Protein AF-A0A923KLM4-F1 (afdb_monomer_lite)

Structure (mmCIF, N/CA/C/O backbone):
data_AF-A0A923KLM4-F1
#
_entry.id   AF-A0A923KLM4-F1
#
loop_
_atom_site.group_PDB
_atom_site.id
_atom_site.type_symbol
_atom_site.label_atom_id
_atom_site.label_alt_id
_atom_site.label_comp_id
_atom_site.label_asym_id
_atom_site.label_entity_id
_atom_site.label_seq_id
_atom_site.pdbx_PDB_ins_code
_atom_site.Cartn_x
_atom_site.Cartn_y
_atom_site.Cartn_z
_atom_site.occupancy
_atom_site.B_iso_or_equiv
_atom_site.auth_seq_id
_atom_site.auth_comp_id
_atom_site.auth_asym_id
_atom_site.auth_atom_id
_atom_site.pdbx_PDB_model_num
ATOM 1 N N . MET A 1 1 ? 17.120 -5.662 2.376 1.00 66.25 1 MET A N 1
ATOM 2 C CA . MET A 1 1 ? 15.830 -4.968 2.554 1.00 66.25 1 MET A CA 1
ATOM 3 C C . MET A 1 1 ? 14.738 -5.829 1.947 1.00 66.25 1 MET A C 1
ATOM 5 O O . MET A 1 1 ? 14.824 -6.153 0.766 1.00 66.25 1 MET A O 1
ATOM 9 N N . MET A 1 2 ? 13.774 -6.252 2.759 1.00 87.50 2 MET A N 1
ATOM 10 C CA . MET A 1 2 ? 12.606 -7.019 2.325 1.00 87.50 2 MET A CA 1
ATOM 11 C C . MET A 1 2 ? 11.686 -6.158 1.446 1.00 87.50 2 MET A C 1
ATOM 13 O O . MET A 1 2 ? 11.704 -4.928 1.521 1.00 87.50 2 MET A O 1
ATOM 17 N N . LEU A 1 3 ? 10.857 -6.793 0.611 1.00 90.56 3 LEU A N 1
ATOM 18 C CA . LEU A 1 3 ? 9.948 -6.085 -0.304 1.00 90.56 3 LEU A CA 1
ATOM 19 C C . LEU A 1 3 ? 8.990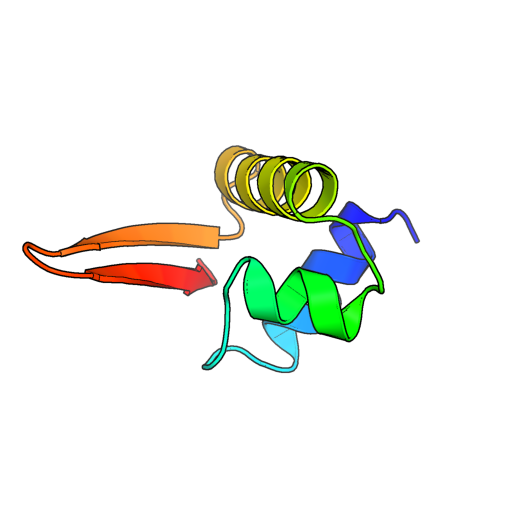 -5.138 0.437 1.00 90.56 3 LEU A C 1
ATOM 21 O O . LEU A 1 3 ? 8.733 -4.033 -0.034 1.00 90.56 3 LEU A O 1
ATOM 25 N N . ILE A 1 4 ? 8.510 -5.554 1.611 1.00 93.12 4 ILE A N 1
ATOM 26 C CA . ILE A 1 4 ? 7.595 -4.769 2.443 1.00 93.12 4 ILE A CA 1
ATOM 27 C C . ILE A 1 4 ? 8.263 -3.519 3.036 1.00 93.12 4 ILE A C 1
ATOM 29 O O . ILE A 1 4 ? 7.683 -2.438 3.014 1.00 93.12 4 ILE A O 1
ATOM 33 N N . GLU A 1 5 ? 9.527 -3.625 3.452 1.00 93.69 5 GLU A N 1
ATOM 34 C CA . GLU A 1 5 ? 10.325 -2.491 3.933 1.00 93.69 5 GLU A CA 1
ATOM 35 C C . GLU A 1 5 ? 10.602 -1.496 2.799 1.00 93.69 5 GLU A C 1
ATOM 37 O O . GLU A 1 5 ? 10.508 -0.284 2.987 1.00 93.69 5 GLU A O 1
ATOM 42 N N . LYS A 1 6 ? 10.880 -2.006 1.589 1.00 94.75 6 LYS A N 1
ATOM 43 C CA . LYS A 1 6 ? 11.055 -1.177 0.390 1.00 94.75 6 LYS A CA 1
ATOM 44 C C . LYS A 1 6 ? 9.773 -0.422 0.034 1.00 94.75 6 LYS A C 1
ATOM 46 O O . LYS A 1 6 ? 9.840 0.745 -0.345 1.00 94.75 6 LYS A O 1
ATOM 51 N N . ALA A 1 7 ? 8.620 -1.080 0.150 1.00 95.31 7 ALA A N 1
ATOM 52 C CA . ALA A 1 7 ? 7.319 -0.463 -0.084 1.00 95.31 7 ALA A CA 1
ATOM 53 C C . ALA A 1 7 ? 7.038 0.648 0.933 1.00 95.31 7 ALA A C 1
ATOM 55 O O . ALA A 1 7 ? 6.684 1.755 0.539 1.00 95.31 7 ALA A O 1
ATOM 56 N N . LEU A 1 8 ? 7.295 0.388 2.220 1.00 95.75 8 LEU A N 1
ATOM 57 C CA . LEU A 1 8 ? 7.170 1.389 3.276 1.00 95.75 8 LEU A CA 1
ATOM 58 C C . LEU A 1 8 ? 8.078 2.600 3.028 1.00 95.75 8 LEU A C 1
ATOM 60 O O . LEU A 1 8 ? 7.627 3.736 3.154 1.00 95.75 8 LEU A O 1
ATOM 64 N N . TYR A 1 9 ? 9.338 2.368 2.649 1.00 95.69 9 TYR A N 1
ATOM 65 C CA . TYR A 1 9 ? 10.271 3.440 2.302 1.00 95.69 9 TYR A CA 1
ATOM 66 C C . TYR A 1 9 ? 9.723 4.317 1.166 1.00 95.69 9 TYR A C 1
ATOM 68 O O . TYR A 1 9 ? 9.656 5.533 1.298 1.00 95.69 9 TYR A O 1
ATOM 76 N N . ILE A 1 10 ? 9.241 3.703 0.084 1.00 94.81 10 ILE A N 1
ATOM 77 C CA . ILE A 1 10 ? 8.657 4.423 -1.055 1.00 94.81 10 ILE A CA 1
ATOM 78 C C . ILE A 1 10 ? 7.421 5.242 -0.653 1.00 94.81 10 ILE A C 1
ATOM 80 O O . ILE A 1 10 ? 7.284 6.381 -1.105 1.00 94.81 10 ILE A O 1
ATOM 84 N N . CYS A 1 11 ? 6.542 4.689 0.190 1.00 95.06 11 CYS A N 1
ATOM 85 C CA . CYS A 1 11 ? 5.374 5.406 0.706 1.00 95.06 11 CYS A CA 1
ATOM 86 C C . CYS A 1 11 ? 5.773 6.606 1.579 1.00 95.06 11 CYS A C 1
ATOM 88 O O . CYS A 1 11 ? 5.126 7.644 1.505 1.00 95.06 11 CYS A O 1
ATOM 90 N N . ARG A 1 12 ? 6.851 6.499 2.369 1.00 95.12 12 ARG A N 1
ATOM 91 C CA . ARG A 1 12 ? 7.391 7.614 3.173 1.00 95.12 12 ARG A CA 1
ATOM 92 C C . ARG A 1 12 ? 7.965 8.738 2.320 1.00 95.12 12 ARG A C 1
ATOM 94 O O . ARG A 1 12 ? 7.758 9.899 2.648 1.00 95.12 12 ARG A O 1
ATOM 101 N N . GLU A 1 13 ? 8.621 8.398 1.216 1.00 96.19 13 GLU A N 1
ATOM 102 C CA . GLU A 1 13 ? 9.123 9.386 0.255 1.00 96.19 13 GLU A CA 1
ATOM 103 C C . GLU A 1 13 ? 7.987 10.074 -0.528 1.00 96.19 13 GLU A C 1
ATOM 105 O O . GLU A 1 13 ? 8.183 11.154 -1.076 1.00 96.19 13 GLU A O 1
ATOM 110 N N . ASN A 1 14 ? 6.799 9.456 -0.608 1.00 93.94 14 ASN A N 1
ATOM 111 C CA . ASN A 1 14 ? 5.666 9.934 -1.411 1.00 93.94 14 ASN A CA 1
ATOM 112 C C . ASN A 1 14 ? 4.343 9.869 -0.620 1.00 93.94 14 ASN A C 1
ATOM 114 O O . ASN A 1 14 ? 3.420 9.155 -1.016 1.00 93.94 14 ASN A O 1
ATOM 118 N N . PRO A 1 15 ? 4.207 10.622 0.487 1.00 91.19 15 PRO A N 1
ATOM 119 C CA . PRO A 1 15 ? 3.074 10.482 1.407 1.00 91.19 15 PRO A CA 1
ATOM 120 C C . PRO A 1 15 ? 1.720 10.874 0.795 1.00 91.19 15 PRO A C 1
ATOM 122 O O . PRO A 1 15 ? 0.679 10.459 1.296 1.00 91.19 15 PRO A O 1
ATOM 125 N N . ASN A 1 16 ? 1.730 11.659 -0.288 1.00 90.19 16 ASN A N 1
ATOM 126 C CA . ASN A 1 16 ? 0.525 12.155 -0.957 1.00 90.19 16 ASN A CA 1
ATOM 127 C C . ASN A 1 16 ? -0.002 11.227 -2.067 1.00 90.19 16 ASN A C 1
ATOM 129 O O . ASN A 1 16 ? -1.115 11.437 -2.539 1.00 90.19 16 ASN A O 1
ATOM 133 N N . ASP A 1 17 ? 0.775 10.229 -2.503 1.00 90.56 17 ASP A N 1
ATOM 134 C CA . ASP A 1 17 ? 0.376 9.275 -3.549 1.00 90.56 17 ASP A CA 1
ATOM 135 C C . ASP A 1 17 ? 0.629 7.848 -3.064 1.00 90.56 17 ASP A C 1
ATOM 137 O O . ASP A 1 17 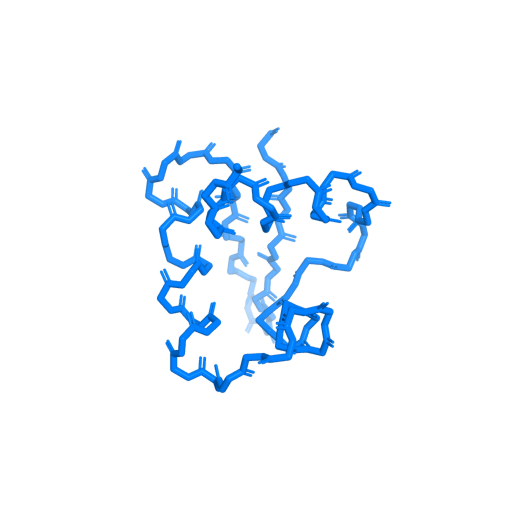? 1.571 7.170 -3.468 1.00 90.56 17 ASP A O 1
ATOM 141 N N . ILE A 1 18 ? -0.217 7.400 -2.137 1.00 94.62 18 ILE A N 1
ATOM 142 C CA . ILE A 1 18 ? -0.198 6.031 -1.634 1.00 94.62 18 ILE A CA 1
ATOM 143 C C . ILE A 1 18 ? -1.387 5.304 -2.245 1.00 94.62 18 ILE A C 1
ATOM 145 O O . ILE A 1 18 ? -2.547 5.544 -1.917 1.00 94.62 18 ILE A O 1
ATOM 149 N N . SER A 1 19 ? -1.097 4.408 -3.179 1.00 95.50 19 SER A N 1
ATOM 150 C CA . SER A 1 19 ? -2.106 3.603 -3.859 1.00 95.50 19 SER A CA 1
ATOM 151 C C . SER A 1 19 ? -1.503 2.300 -4.375 1.00 95.50 19 SER A C 1
ATOM 153 O O . SER A 1 19 ? -0.286 2.161 -4.525 1.00 95.50 19 SER A O 1
ATOM 155 N N . ILE A 1 20 ? -2.359 1.319 -4.669 1.00 96.00 20 ILE A N 1
ATOM 156 C CA . ILE A 1 20 ? -1.917 0.041 -5.245 1.00 96.00 20 ILE A CA 1
ATOM 157 C C . ILE A 1 20 ? -1.242 0.285 -6.602 1.00 96.00 20 ILE A C 1
ATOM 159 O O . ILE A 1 20 ? -0.158 -0.235 -6.851 1.00 96.00 20 ILE A O 1
ATOM 163 N N . SER A 1 21 ? -1.829 1.131 -7.453 1.00 95.88 21 SER A N 1
ATOM 164 C CA . SER A 1 21 ? -1.281 1.473 -8.772 1.00 95.88 21 SER A CA 1
ATOM 165 C C . SER A 1 21 ? 0.041 2.242 -8.689 1.00 95.88 21 SER A C 1
ATOM 167 O O . SER A 1 21 ? 0.925 2.046 -9.528 1.00 95.88 21 SER A O 1
ATOM 169 N N . PHE A 1 22 ? 0.224 3.081 -7.667 1.00 95.81 22 PHE A N 1
ATOM 170 C CA . PHE A 1 22 ? 1.514 3.698 -7.368 1.00 95.81 22 PHE A CA 1
ATOM 171 C C . PHE A 1 22 ? 2.578 2.644 -7.029 1.00 95.81 22 PHE A C 1
ATOM 173 O O . PHE A 1 22 ? 3.636 2.617 -7.665 1.00 95.81 22 PHE A O 1
ATOM 180 N N . LEU A 1 23 ? 2.276 1.711 -6.118 1.00 95.88 23 LEU A N 1
ATOM 181 C CA . LEU A 1 23 ? 3.192 0.624 -5.758 1.00 95.88 23 LEU A CA 1
ATOM 182 C C . LEU A 1 23 ? 3.521 -0.278 -6.954 1.00 95.88 23 LEU A C 1
ATOM 184 O O . LEU A 1 23 ? 4.688 -0.619 -7.148 1.00 95.88 23 LEU A O 1
ATOM 188 N N . GLN A 1 24 ? 2.538 -0.606 -7.800 1.00 96.88 24 GLN A N 1
ATOM 189 C CA . GLN A 1 24 ? 2.759 -1.372 -9.033 1.00 96.88 24 GLN A CA 1
ATOM 190 C C . GLN A 1 24 ? 3.809 -0.715 -9.930 1.00 96.88 24 GLN A C 1
ATOM 192 O O . GLN A 1 24 ? 4.754 -1.378 -10.356 1.00 96.88 24 GLN A O 1
ATOM 197 N N . ARG A 1 25 ? 3.662 0.590 -10.198 1.00 96.50 25 ARG A N 1
ATOM 198 C CA . ARG A 1 25 ? 4.5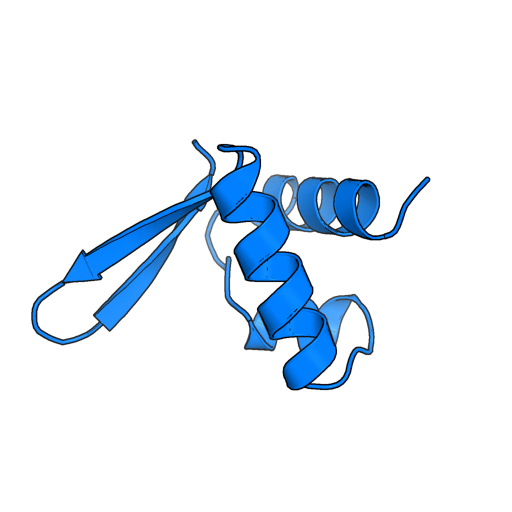77 1.336 -11.072 1.00 96.50 25 ARG A CA 1
ATOM 199 C C . ARG A 1 25 ? 5.962 1.479 -10.453 1.00 96.50 25 ARG A C 1
ATOM 201 O O . ARG A 1 25 ? 6.960 1.302 -11.144 1.00 96.50 25 ARG A O 1
ATOM 208 N N . ARG A 1 26 ? 6.040 1.783 -9.154 1.00 95.69 26 ARG A N 1
ATOM 209 C CA . ARG A 1 26 ? 7.321 2.074 -8.497 1.00 95.69 26 ARG A CA 1
ATOM 210 C C . ARG A 1 26 ? 8.147 0.823 -8.203 1.00 95.69 26 ARG A C 1
ATOM 212 O O . ARG A 1 26 ? 9.375 0.900 -8.202 1.00 95.69 26 ARG A O 1
ATOM 219 N N . LEU A 1 27 ? 7.490 -0.309 -7.957 1.00 94.81 27 LEU A N 1
ATOM 220 C CA . LEU A 1 27 ? 8.139 -1.583 -7.637 1.00 94.81 27 LEU A CA 1
ATOM 221 C C . LEU A 1 27 ? 8.149 -2.582 -8.800 1.00 94.81 27 LEU A C 1
ATOM 223 O O . LEU A 1 27 ? 8.763 -3.635 -8.655 1.00 94.81 27 LEU A O 1
ATOM 227 N N . ILE A 1 28 ? 7.523 -2.250 -9.935 1.00 95.81 28 ILE A N 1
ATOM 228 C CA . ILE A 1 28 ? 7.389 -3.123 -11.113 1.00 95.81 28 ILE A CA 1
ATOM 229 C C . ILE A 1 28 ? 6.729 -4.451 -10.704 1.00 95.81 28 ILE A C 1
ATOM 231 O O . ILE A 1 28 ? 7.272 -5.540 -10.875 1.00 95.81 28 ILE A O 1
ATOM 235 N N . LEU A 1 29 ? 5.547 -4.344 -10.091 1.00 95.62 29 LEU A N 1
ATOM 236 C CA . LEU A 1 29 ? 4.786 -5.482 -9.573 1.00 95.62 29 LEU A CA 1
ATOM 237 C C . LEU A 1 29 ? 3.447 -5.626 -10.296 1.00 95.62 29 LEU A C 1
ATOM 239 O O . LEU A 1 29 ? 2.779 -4.644 -10.626 1.00 95.62 29 LEU A O 1
ATOM 243 N N . GLY A 1 30 ? 3.014 -6.874 -10.471 1.00 97.06 30 GLY A N 1
ATOM 244 C CA . GLY A 1 30 ? 1.647 -7.175 -10.887 1.00 97.06 30 GLY A CA 1
ATOM 245 C C . GLY A 1 30 ? 0.625 -6.743 -9.831 1.00 97.06 30 GLY A C 1
ATOM 246 O O . GLY A 1 30 ? 0.942 -6.651 -8.643 1.00 97.06 30 GLY A O 1
ATOM 247 N N . TYR A 1 31 ? -0.622 -6.522 -10.260 1.00 96.00 31 TYR A N 1
ATOM 248 C CA . TYR A 1 31 ? -1.698 -6.024 -9.391 1.00 96.00 31 TYR A CA 1
ATOM 249 C C . TYR A 1 31 ? -1.888 -6.877 -8.134 1.00 96.00 31 TYR A C 1
ATOM 251 O O . TYR A 1 31 ? -1.876 -6.344 -7.032 1.00 96.00 31 TYR A O 1
ATOM 259 N N . SER A 1 32 ? -1.981 -8.204 -8.280 1.00 97.00 32 SER A N 1
ATOM 260 C CA . SER A 1 32 ? -2.189 -9.101 -7.134 1.00 97.00 32 SER A CA 1
ATOM 261 C C . SER A 1 32 ? -1.051 -9.029 -6.110 1.00 97.00 32 SER A C 1
ATOM 263 O O . SER A 1 32 ? -1.303 -9.087 -4.909 1.00 97.00 32 SER A O 1
ATOM 265 N N . VAL A 1 33 ? 0.195 -8.861 -6.566 1.00 96.69 33 VAL A N 1
ATOM 266 C CA . VAL A 1 33 ? 1.350 -8.743 -5.665 1.00 96.69 33 VAL A CA 1
ATOM 267 C C . VAL A 1 33 ? 1.321 -7.402 -4.937 1.00 96.69 33 VAL A C 1
ATOM 269 O O . VAL A 1 33 ? 1.524 -7.366 -3.729 1.00 96.69 33 VAL A O 1
ATOM 272 N N . ALA A 1 34 ? 1.021 -6.311 -5.644 1.00 97.06 34 ALA A N 1
ATOM 273 C CA . ALA A 1 34 ? 0.894 -4.986 -5.041 1.00 97.06 34 ALA A CA 1
ATOM 274 C C . ALA A 1 34 ? -0.295 -4.888 -4.069 1.00 97.06 34 ALA A C 1
ATOM 276 O O . ALA A 1 34 ? -0.176 -4.227 -3.043 1.00 97.06 34 ALA A O 1
ATOM 277 N N . LEU A 1 35 ? -1.408 -5.571 -4.358 1.00 96.75 35 LEU A N 1
ATOM 278 C CA . LEU A 1 35 ? -2.560 -5.673 -3.461 1.00 96.75 35 LEU A CA 1
ATOM 279 C C . LEU A 1 35 ? -2.163 -6.361 -2.149 1.00 96.75 35 LEU A C 1
ATOM 281 O O . LEU A 1 35 ? -2.277 -5.746 -1.097 1.00 96.75 35 LEU A O 1
ATOM 285 N N . LYS A 1 36 ? -1.578 -7.567 -2.222 1.00 96.75 36 LYS A N 1
ATOM 286 C CA . LYS A 1 36 ? -1.080 -8.290 -1.036 1.00 96.75 36 LYS A CA 1
ATOM 287 C C . LYS A 1 36 ? -0.055 -7.481 -0.243 1.00 96.75 36 LYS A C 1
ATOM 289 O O . LYS A 1 36 ? -0.002 -7.560 0.978 1.00 96.75 36 LYS A O 1
ATOM 294 N N . LEU A 1 37 ? 0.780 -6.717 -0.943 1.00 96.31 37 LEU A N 1
ATOM 295 C CA . LEU A 1 37 ? 1.768 -5.846 -0.321 1.00 96.31 37 LEU A CA 1
ATOM 296 C C . LEU A 1 37 ? 1.101 -4.696 0.439 1.00 96.31 37 LEU A C 1
ATOM 298 O O . LEU A 1 37 ? 1.488 -4.430 1.571 1.00 96.31 37 LEU A O 1
ATOM 302 N N . MET A 1 38 ? 0.097 -4.046 -0.157 1.00 96.50 38 MET A N 1
ATOM 303 C CA . MET A 1 38 ? -0.686 -2.997 0.498 1.00 96.50 38 MET A CA 1
ATOM 304 C C . MET A 1 38 ? -1.446 -3.545 1.711 1.00 96.50 38 MET A C 1
ATOM 306 O O . MET A 1 38 ? -1.393 -2.933 2.774 1.00 96.50 38 MET A O 1
ATOM 310 N N . ASP A 1 39 ? -2.079 -4.713 1.578 1.00 96.81 39 ASP A N 1
ATOM 311 C CA . ASP A 1 39 ? -2.763 -5.392 2.683 1.00 96.81 39 ASP A CA 1
ATOM 312 C C . ASP A 1 39 ? -1.786 -5.673 3.833 1.00 96.81 39 ASP A C 1
ATOM 314 O O . ASP A 1 39 ? -2.060 -5.311 4.972 1.00 96.81 39 ASP A O 1
ATOM 318 N N . GLY A 1 40 ? -0.582 -6.172 3.533 1.00 96.38 40 GLY A N 1
ATOM 319 C CA . GLY A 1 40 ? 0.469 -6.356 4.535 1.00 96.38 40 GLY A CA 1
ATOM 320 C C . GLY A 1 40 ? 0.894 -5.052 5.222 1.00 96.38 40 GLY A C 1
ATOM 321 O O . GLY A 1 40 ? 1.098 -5.034 6.434 1.00 96.38 40 GLY A O 1
ATOM 322 N N . LEU A 1 41 ? 1.006 -3.935 4.493 1.00 96.06 41 LEU A N 1
ATOM 323 C CA . LEU A 1 41 ? 1.321 -2.627 5.093 1.00 96.06 41 LEU A CA 1
ATOM 324 C C . LEU A 1 41 ? 0.205 -2.139 6.038 1.00 96.06 41 LEU A C 1
ATOM 326 O O . LEU A 1 41 ? 0.500 -1.486 7.043 1.00 96.06 41 LEU A O 1
ATOM 330 N N . ILE A 1 42 ? -1.054 -2.463 5.728 1.00 96.56 42 ILE A N 1
ATOM 331 C CA . ILE A 1 42 ? -2.224 -2.150 6.560 1.00 96.56 42 ILE A CA 1
ATOM 332 C C . ILE A 1 42 ? -2.264 -3.047 7.800 1.00 96.56 42 ILE A C 1
ATOM 334 O O . ILE A 1 42 ? -2.414 -2.541 8.909 1.00 96.56 42 ILE A O 1
ATOM 338 N N . GLU A 1 43 ? -2.074 -4.358 7.642 1.00 96.56 43 GLU A N 1
ATOM 339 C CA . GLU A 1 43 ? -2.061 -5.336 8.741 1.00 96.56 43 GLU A CA 1
ATOM 340 C C . GLU A 1 43 ? -0.951 -5.049 9.763 1.00 96.56 43 GLU A C 1
ATOM 342 O O . GLU A 1 43 ? -1.158 -5.188 10.966 1.00 96.56 43 GLU A O 1
ATOM 347 N N . ASN A 1 44 ? 0.211 -4.573 9.300 1.00 94.94 44 ASN A N 1
ATOM 348 C CA . ASN A 1 44 ? 1.304 -4.126 10.172 1.00 94.94 44 ASN A CA 1
ATOM 349 C C . ASN A 1 44 ? 1.044 -2.747 10.814 1.00 94.94 44 ASN A C 1
ATOM 351 O O . ASN A 1 44 ? 1.844 -2.273 11.622 1.00 94.94 44 ASN A O 1
ATOM 355 N N . GLY A 1 45 ? -0.058 -2.081 10.461 1.00 94.69 45 GLY A N 1
ATOM 356 C CA . GLY A 1 45 ? -0.450 -0.787 11.009 1.00 94.69 45 GLY A CA 1
ATOM 357 C C . GLY A 1 45 ? 0.406 0.386 10.531 1.00 94.69 45 GLY A C 1
ATOM 358 O O . GLY A 1 45 ? 0.437 1.413 11.209 1.00 94.69 45 GLY A O 1
ATOM 359 N N . TRP A 1 46 ? 1.115 0.254 9.404 1.00 95.25 46 TRP A N 1
ATOM 360 C CA . TRP A 1 46 ? 1.903 1.344 8.813 1.00 95.25 46 TRP A CA 1
ATOM 361 C C . TRP A 1 46 ? 1.082 2.229 7.875 1.00 95.25 46 TRP A C 1
ATOM 363 O O . TRP A 1 46 ? 1.396 3.410 7.723 1.00 95.25 46 TRP A O 1
ATOM 373 N N . ILE A 1 47 ? 0.048 1.665 7.248 1.00 95.94 47 ILE A N 1
ATOM 374 C CA . ILE A 1 47 ? -0.882 2.381 6.373 1.00 95.94 47 ILE A CA 1
ATOM 375 C C . ILE A 1 47 ? -2.298 2.258 6.927 1.00 95.94 47 ILE A C 1
ATOM 377 O O . ILE A 1 47 ? -2.741 1.179 7.310 1.00 95.94 47 ILE A O 1
ATOM 381 N N . ILE A 1 48 ? -3.021 3.372 6.926 1.00 95.06 48 ILE A N 1
ATOM 382 C CA . ILE A 1 48 ? -4.448 3.437 7.225 1.00 95.06 48 ILE A CA 1
ATOM 383 C C . ILE A 1 48 ? -5.198 3.502 5.897 1.00 95.06 48 ILE A C 1
ATOM 385 O O . ILE A 1 48 ? -4.872 4.314 5.028 1.00 95.06 48 ILE A O 1
ATOM 389 N N . LYS A 1 49 ? -6.200 2.634 5.748 1.00 94.00 49 LYS A N 1
ATOM 390 C CA . LYS A 1 49 ? -7.150 2.650 4.636 1.00 94.00 49 LYS A CA 1
ATOM 391 C C . LYS A 1 49 ? -8.412 3.382 5.089 1.00 94.00 49 LYS A C 1
ATOM 393 O O . LYS A 1 49 ? -9.199 2.822 5.846 1.00 94.00 49 LYS A O 1
ATOM 398 N N . ASP A 1 50 ? -8.596 4.606 4.614 1.00 91.06 50 ASP A N 1
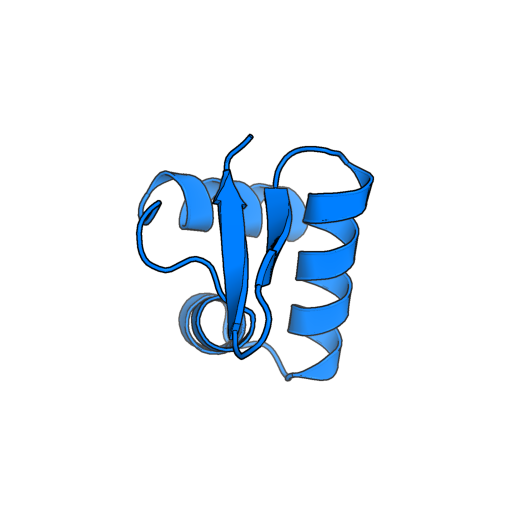ATOM 399 C CA . ASP A 1 50 ? -9.830 5.364 4.803 1.00 91.06 50 ASP A CA 1
ATOM 400 C C . ASP A 1 50 ? -10.780 5.050 3.638 1.00 91.06 50 ASP A C 1
ATOM 402 O O . ASP A 1 50 ? -10.401 5.114 2.464 1.00 91.06 50 ASP A O 1
ATOM 406 N N . ILE A 1 51 ? -12.015 4.677 3.961 1.00 88.31 51 ILE A N 1
ATOM 407 C CA . ILE A 1 51 ? -13.069 4.428 2.978 1.00 88.31 51 ILE A CA 1
ATOM 408 C C . ILE A 1 51 ? -14.093 5.542 3.158 1.00 88.31 51 ILE A C 1
ATOM 410 O O . ILE A 1 51 ? -14.796 5.572 4.163 1.00 88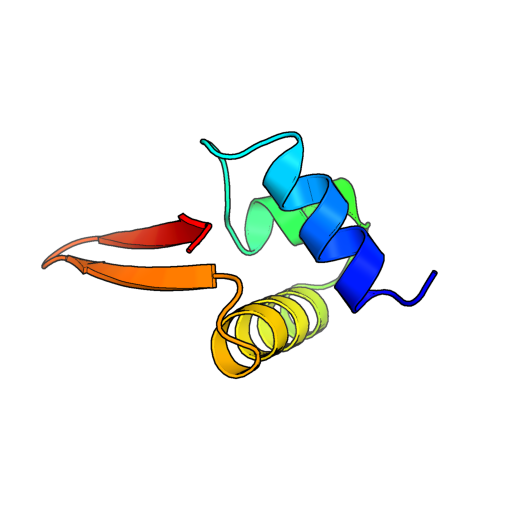.31 51 ILE A O 1
ATOM 414 N N . ASP A 1 52 ? -14.128 6.461 2.200 1.00 86.44 52 ASP A N 1
ATOM 415 C CA . ASP A 1 52 ? -15.157 7.494 2.091 1.00 86.44 52 ASP A CA 1
ATOM 416 C C . ASP A 1 52 ? -16.227 7.038 1.082 1.00 86.44 52 ASP A C 1
ATOM 418 O O . ASP A 1 52 ? -15.958 6.158 0.258 1.00 86.44 52 ASP A O 1
ATOM 422 N N . GLU A 1 53 ? -17.418 7.642 1.109 1.00 81.56 53 GLU A N 1
ATOM 423 C CA . GLU A 1 53 ? -18.627 7.239 0.361 1.00 81.56 53 GLU A CA 1
ATOM 424 C C . GLU A 1 53 ? -18.418 7.091 -1.160 1.00 81.56 53 GLU A C 1
ATOM 426 O O . GLU A 1 53 ? -19.256 6.527 -1.861 1.00 81.56 53 GLU A O 1
ATOM 431 N N . SER A 1 54 ? -17.298 7.573 -1.707 1.00 81.75 54 SER A N 1
ATOM 432 C CA . SER A 1 54 ? -16.952 7.435 -3.127 1.00 81.75 54 SER A CA 1
ATOM 433 C C . SER A 1 54 ? -15.484 7.102 -3.419 1.00 81.75 54 SER A C 1
ATOM 435 O O . SER A 1 54 ? -15.143 6.910 -4.587 1.00 81.75 54 SER A O 1
ATOM 437 N N . GLN A 1 55 ? -14.590 7.050 -2.421 1.00 84.00 55 GLN A N 1
ATOM 438 C CA . GLN A 1 55 ? -13.151 6.872 -2.666 1.00 84.00 55 GLN A CA 1
ATOM 439 C C . GLN A 1 55 ? -12.441 6.098 -1.553 1.00 84.00 55 GLN A C 1
ATOM 441 O O . GLN A 1 55 ? -12.654 6.331 -0.366 1.00 84.00 55 GLN A O 1
ATOM 446 N N . ILE A 1 56 ? -11.520 5.220 -1.957 1.00 88.75 56 ILE A N 1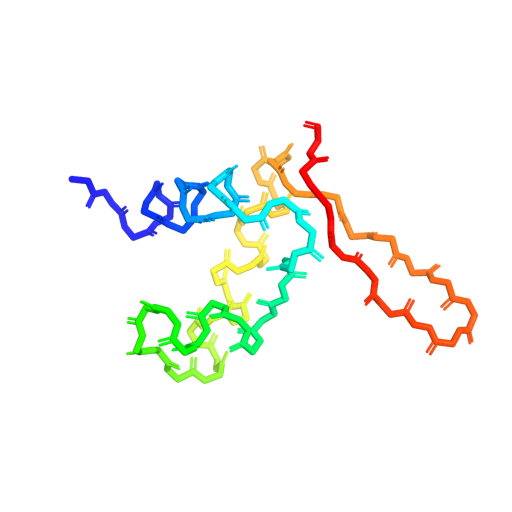
ATOM 447 C CA . ILE A 1 56 ? -10.557 4.592 -1.050 1.00 88.75 56 ILE A CA 1
ATOM 448 C C . ILE A 1 56 ? -9.303 5.459 -1.027 1.00 88.75 56 ILE A C 1
ATOM 450 O O . ILE A 1 56 ? -8.673 5.662 -2.068 1.00 88.75 56 ILE A O 1
ATOM 454 N N . ARG A 1 57 ? -8.915 5.928 0.157 1.00 90.50 57 ARG A N 1
ATOM 455 C CA . ARG A 1 57 ? -7.647 6.622 0.382 1.00 90.50 57 ARG A CA 1
ATOM 456 C C . ARG A 1 57 ? -6.746 5.790 1.277 1.00 90.50 57 ARG A C 1
ATOM 458 O O . ARG A 1 57 ? -7.198 5.153 2.223 1.00 90.50 57 ARG A O 1
ATOM 465 N N . TYR A 1 58 ? -5.458 5.816 0.970 1.00 93.44 58 TYR A N 1
ATOM 466 C CA . TYR A 1 58 ? -4.429 5.229 1.812 1.00 93.44 58 TYR A CA 1
ATOM 467 C C . TYR A 1 58 ? -3.531 6.353 2.304 1.00 93.44 58 TYR A C 1
ATOM 469 O O . TYR A 1 58 ? -3.145 7.226 1.527 1.00 93.44 58 TYR A O 1
ATOM 477 N N . ARG A 1 59 ? -3.190 6.333 3.587 1.00 93.44 59 ARG A N 1
ATOM 478 C CA . ARG A 1 59 ? -2.245 7.281 4.182 1.00 93.44 59 ARG A CA 1
ATOM 479 C C . ARG A 1 59 ? -1.332 6.574 5.164 1.00 93.44 59 ARG A C 1
ATOM 481 O O . ARG A 1 59 ? -1.689 5.529 5.702 1.00 93.44 59 ARG A O 1
ATOM 488 N N . LEU A 1 60 ? -0.158 7.146 5.400 1.00 91.88 60 LEU A N 1
ATOM 489 C CA . LEU A 1 60 ? 0.704 6.688 6.487 1.00 91.88 60 LEU A CA 1
ATOM 490 C C . LEU A 1 60 ? -0.003 6.905 7.829 1.00 91.88 60 LEU A C 1
ATOM 492 O O . LEU A 1 60 ? -0.739 7.884 7.990 1.00 91.88 60 LEU A O 1
ATOM 496 N N . ARG A 1 61 ? 0.211 5.970 8.755 1.00 86.62 61 ARG A N 1
ATOM 497 C CA . ARG A 1 61 ? -0.161 6.148 10.160 1.00 86.62 61 ARG A CA 1
ATOM 498 C C . ARG A 1 61 ? 0.664 7.250 10.818 1.00 86.62 61 ARG A C 1
ATOM 500 O O . ARG A 1 61 ? 1.873 7.339 10.509 1.00 86.62 61 ARG A O 1
#

Radius of gyration: 10.73 Å; chains: 1; bounding box: 34×21×22 Å

Secondary structure (DSSP, 8-state):
--HHHHHHHHHHH-TT---HHHHHHHHT--HHHHHHHHHHHHHTTSEEEEEETTEEEEEE-

pLDDT: mean 93.26, std 5.1, range [66.25, 97.06]

Organism: NCBI:txid1344949

Sequence (61 aa):
MMLIEKALYICRENPNDISISFLQRRLILGYSVALKLMDGLIENGWIIKDIDESQIRYRLR

InterPro domains:
  IPR018541 FtsK gamma domain [PF09397] (4-47)
  IPR036388 Winged helix-like DNA-binding domain superfamily [G3DSA:1.10.10.10] (2-58)
  IPR036390 Winged helix DNA-binding domain superfamily [SSF46785] (15-47)

Foldseek 3Di:
DDPLVVLLVVCVVPQPDDDLVVSCVVVVDDSVVSVVSVVVCVVVVQWDWDDDPPDTDIGGD